Protein AF-A0A2R6S5D5-F1 (afdb_monomer)

Sequence (118 aa):
MDPDEEYMTIASAEEQMSITETARKKDVDGARMKLKALAKVLEAARVSSTRPSSVPSAEAHSNTLNKQDGNRISLAKAINEAESSLASKEAELARLRDELHALEESDPAAEHELDASA

InterPro domains:
  IPR013252 Kinetochore-Ndc80 subunit Spc24 [PF08286] (68-113)

Solvent-accessible surface area (backbone atoms only — not comparable to full-atom values): 6652 Å² total; per-residue (Å²): 135,59,69,67,60,51,49,54,51,49,53,53,48,52,51,52,49,52,54,51,49,53,51,51,50,51,50,53,52,51,50,52,52,51,52,55,52,51,52,53,52,51,50,54,47,48,62,70,71,43,81,58,90,89,56,70,52,74,64,57,46,51,54,50,50,55,51,50,52,52,49,52,53,52,49,53,50,52,49,53,52,50,52,53,52,48,53,52,51,54,52,50,51,52,53,53,50,54,52,49,52,55,54,72,70,53,55,71,68,65,58,49,56,58,66,76,71,112

Organism: NCBI:txid98765

pLDDT: mean 88.89, std 11.94, range [48.03, 98.25]

Mean predicted aligned error: 13.89 Å

Foldseek 3Di:
DDVVVVVVVVVVVVVVVVVVVVVVVVVVVVVVVVVVVVVVVVVVVVCVVDDPPVDDDPVRVVVVVVVVVVVVVVVVVVVVVVVVVVVVVVVVVVVVVVVVVVVVPDDPVVVVVVVVVD

Secondary structure (DSSP, 8-state):
--HHHHHHHHHHHHHHHHHHHHHHHHHHHHHHHHHHHHHHHHHHHHHHHSPPTTSPPHHHHHHHHHHHHHHHHHHHHHHHHHHHHHHHHHHHHHHHHHHHHHHHH--HHHHHHHHS--

Radius of gyration: 50.59 Å; Cα contacts (8 Å, |Δi|>4): 3; chains: 1; bounding box: 90×21×149 Å

Structure (mmCIF, N/CA/C/O backbone):
data_AF-A0A2R6S5D5-F1
#
_entry.id   AF-A0A2R6S5D5-F1
#
loop_
_atom_site.group_PDB
_atom_site.id
_atom_site.type_symbol
_atom_site.label_atom_id
_atom_site.label_alt_id
_atom_site.label_comp_id
_atom_site.label_asym_id
_atom_site.label_entity_id
_atom_site.label_seq_id
_atom_site.pdbx_PDB_ins_code
_atom_site.Cartn_x
_atom_site.Cartn_y
_atom_site.Cartn_z
_atom_site.occupancy
_atom_site.B_iso_or_equiv
_atom_site.auth_seq_id
_atom_site.auth_comp_id
_atom_site.auth_asym_id
_atom_site.auth_atom_id
_atom_site.pdbx_PDB_model_num
ATOM 1 N N . MET A 1 1 ? 45.806 11.918 -75.855 1.00 59.03 1 MET A N 1
ATOM 2 C CA . MET A 1 1 ? 44.664 12.028 -74.937 1.00 59.03 1 MET A CA 1
ATOM 3 C C . MET A 1 1 ? 43.464 12.310 -75.801 1.00 59.03 1 MET A C 1
ATOM 5 O O . MET A 1 1 ? 43.518 13.270 -76.564 1.00 59.03 1 MET A O 1
ATOM 9 N N . ASP A 1 2 ? 42.521 11.373 -75.807 1.00 82.69 2 ASP A N 1
ATOM 10 C CA . ASP A 1 2 ? 41.303 11.426 -76.609 1.00 82.69 2 ASP A CA 1
ATOM 11 C C . ASP A 1 2 ? 40.195 12.077 -75.758 1.00 82.69 2 ASP A C 1
ATOM 13 O O . ASP A 1 2 ? 39.807 11.503 -74.737 1.00 82.69 2 ASP A O 1
ATOM 17 N N . PRO A 1 3 ? 39.725 13.285 -76.114 1.00 82.94 3 PRO A N 1
ATOM 18 C CA . PRO A 1 3 ? 38.716 14.008 -75.341 1.00 82.94 3 PRO A CA 1
ATOM 19 C C . PRO A 1 3 ? 37.405 13.233 -75.158 1.00 82.94 3 PRO A C 1
ATOM 21 O O . PRO A 1 3 ? 36.733 13.406 -74.140 1.00 82.94 3 PRO A O 1
ATOM 24 N N . ASP A 1 4 ? 37.054 12.369 -76.114 1.00 84.00 4 ASP A N 1
ATOM 25 C CA . ASP A 1 4 ? 35.815 11.593 -76.060 1.00 84.00 4 ASP A CA 1
ATOM 26 C C . ASP A 1 4 ? 35.916 10.465 -75.017 1.00 84.00 4 ASP A C 1
ATOM 28 O O . ASP A 1 4 ? 34.966 10.199 -74.277 1.00 84.00 4 ASP A O 1
ATOM 32 N N . GLU A 1 5 ? 37.092 9.848 -74.878 1.00 84.44 5 GLU A N 1
ATOM 33 C CA . GLU A 1 5 ? 37.370 8.819 -73.866 1.00 84.44 5 GLU A CA 1
ATOM 34 C C . GLU A 1 5 ? 37.389 9.411 -72.443 1.00 84.44 5 GLU A C 1
ATOM 36 O O . GLU A 1 5 ? 36.851 8.825 -71.495 1.00 84.44 5 GL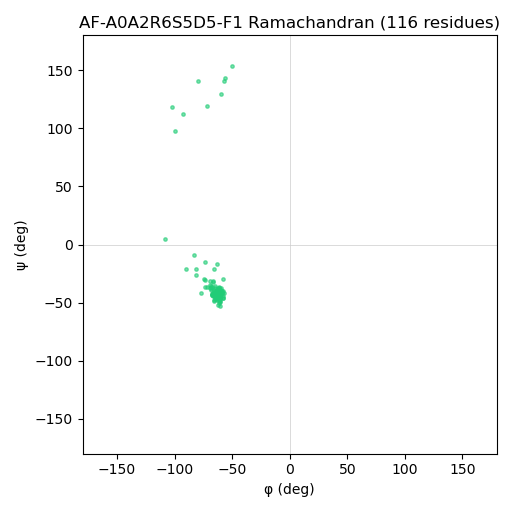U A O 1
ATOM 41 N N . GLU A 1 6 ? 37.946 10.615 -72.293 1.00 83.56 6 GLU A N 1
ATOM 42 C CA . GLU A 1 6 ? 37.950 11.353 -71.026 1.00 83.56 6 GLU A CA 1
ATOM 43 C C . GLU A 1 6 ? 36.535 11.777 -70.610 1.00 83.56 6 GLU A C 1
ATOM 45 O O . GLU A 1 6 ? 36.156 11.597 -69.449 1.00 83.56 6 GLU A O 1
ATOM 50 N N . TYR A 1 7 ? 35.716 12.256 -71.552 1.00 88.25 7 TYR A N 1
ATOM 51 C CA . TYR A 1 7 ? 34.316 12.602 -71.297 1.00 88.25 7 TYR A CA 1
ATOM 52 C C . TYR A 1 7 ? 33.499 11.394 -70.817 1.00 88.25 7 TYR A C 1
ATOM 54 O O . TYR A 1 7 ? 32.790 11.484 -69.812 1.00 88.25 7 TYR A O 1
ATOM 62 N N . MET A 1 8 ? 33.640 10.242 -71.480 1.00 89.69 8 MET A N 1
ATOM 63 C CA . MET A 1 8 ? 32.933 9.014 -71.096 1.00 89.69 8 MET A CA 1
ATOM 64 C C . MET A 1 8 ? 33.363 8.504 -69.716 1.00 89.69 8 MET A C 1
ATOM 66 O O . MET A 1 8 ? 32.534 8.017 -68.944 1.00 89.69 8 MET A O 1
ATOM 70 N N . THR A 1 9 ? 34.642 8.664 -69.373 1.00 90.38 9 THR A N 1
ATOM 71 C CA . THR A 1 9 ? 35.169 8.304 -68.050 1.00 90.38 9 THR A CA 1
ATOM 72 C C . THR A 1 9 ? 34.581 9.191 -66.952 1.00 90.38 9 THR A C 1
ATOM 74 O O . THR A 1 9 ? 34.157 8.684 -65.912 1.00 90.38 9 THR A O 1
ATOM 77 N N . ILE A 1 10 ? 34.503 10.505 -67.185 1.00 90.44 10 ILE A N 1
ATOM 78 C CA . ILE A 1 10 ? 33.914 11.458 -66.234 1.00 90.44 10 ILE A CA 1
ATOM 79 C C . ILE A 1 10 ? 32.417 11.185 -66.060 1.00 90.44 10 ILE A C 1
ATOM 81 O O . ILE A 1 10 ? 31.956 11.062 -64.927 1.00 90.44 10 ILE A O 1
ATOM 85 N N . ALA A 1 11 ? 31.674 11.002 -67.154 1.00 91.88 11 ALA A N 1
ATOM 86 C CA . ALA A 1 11 ? 30.242 10.708 -67.102 1.00 91.88 11 ALA A CA 1
ATOM 87 C C . ALA A 1 11 ? 29.949 9.405 -66.334 1.00 91.88 11 ALA A C 1
ATOM 89 O O . ALA A 1 11 ? 29.054 9.362 -65.487 1.00 91.88 11 ALA A O 1
ATOM 90 N N . SER A 1 12 ? 30.748 8.355 -66.560 1.00 91.69 12 SER A N 1
ATOM 91 C CA . SER A 1 12 ? 30.623 7.099 -65.815 1.00 91.69 12 SER A CA 1
ATOM 92 C C . SER A 1 12 ? 30.952 7.265 -64.329 1.00 91.69 12 SER A C 1
ATOM 94 O O . SER A 1 12 ? 30.312 6.625 -63.490 1.00 91.69 12 SER A O 1
ATOM 96 N N . ALA A 1 13 ? 31.940 8.094 -63.985 1.00 93.12 13 ALA A N 1
ATOM 97 C CA . ALA A 1 13 ? 32.286 8.374 -62.597 1.00 93.12 13 ALA A CA 1
ATOM 98 C C . ALA A 1 13 ? 31.172 9.161 -61.889 1.00 93.12 13 ALA A C 1
ATOM 100 O O . ALA A 1 13 ? 30.804 8.814 -60.767 1.00 93.12 13 ALA A O 1
ATOM 101 N N . GLU A 1 14 ? 30.584 10.163 -62.545 1.00 93.00 14 GLU A N 1
ATOM 102 C CA . GLU A 1 14 ? 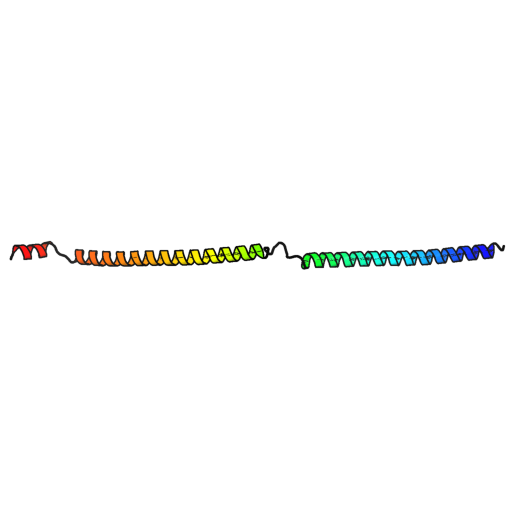29.455 10.938 -62.015 1.00 93.00 14 GLU A CA 1
ATOM 103 C C . GLU A 1 14 ? 28.218 10.063 -61.774 1.00 93.00 14 GLU A C 1
ATOM 105 O O . GLU A 1 14 ? 27.580 10.166 -60.721 1.00 93.00 14 GLU A O 1
ATOM 110 N N . GLU A 1 15 ? 27.909 9.146 -62.694 1.00 93.69 15 GLU A N 1
ATOM 111 C CA . GLU A 1 15 ? 26.810 8.193 -62.525 1.00 93.69 15 GLU A CA 1
ATOM 112 C C . GLU A 1 15 ? 27.052 7.267 -61.322 1.00 93.69 15 GLU A C 1
ATOM 114 O O . GLU A 1 15 ? 26.180 7.112 -60.462 1.00 93.69 15 GLU A O 1
ATOM 119 N N . GLN A 1 16 ? 28.263 6.714 -61.188 1.00 94.12 16 GLN A N 1
ATOM 120 C CA . GLN A 1 16 ? 28.623 5.894 -60.027 1.00 94.12 16 GLN A CA 1
ATOM 121 C C . GLN A 1 16 ? 28.580 6.687 -58.713 1.00 94.12 16 GLN A C 1
ATOM 123 O O . GLN A 1 16 ? 28.113 6.177 -57.688 1.00 94.12 16 GLN A O 1
ATOM 128 N N . MET A 1 17 ? 29.017 7.946 -58.722 1.00 93.56 17 MET A N 1
ATOM 129 C CA . MET A 1 17 ? 28.929 8.833 -57.561 1.00 93.56 17 MET A CA 1
ATOM 130 C C . MET A 1 17 ? 27.472 9.107 -57.171 1.00 93.56 17 MET A C 1
ATOM 132 O O . MET A 1 17 ? 27.130 9.031 -55.991 1.00 93.56 17 MET A O 1
ATOM 136 N N . SER A 1 18 ? 26.586 9.326 -58.143 1.00 95.62 18 SER A N 1
ATOM 137 C CA . SER A 1 18 ? 25.152 9.513 -57.891 1.00 95.62 18 SER A CA 1
ATOM 138 C C . SER A 1 18 ? 24.499 8.255 -57.298 1.00 95.62 18 SER A C 1
ATOM 140 O O . SER A 1 18 ? 23.765 8.315 -56.303 1.00 95.62 18 SER A O 1
ATOM 142 N N . ILE A 1 19 ? 24.817 7.078 -57.845 1.00 95.62 19 ILE A N 1
ATOM 143 C CA . ILE A 1 19 ? 24.314 5.790 -57.343 1.00 95.62 19 ILE A CA 1
ATOM 144 C C . ILE A 1 19 ? 24.794 5.539 -55.906 1.00 95.62 19 ILE A C 1
ATOM 146 O O . ILE A 1 19 ? 24.011 5.156 -55.034 1.00 95.62 19 ILE A O 1
ATOM 150 N N . THR A 1 20 ? 26.073 5.782 -55.624 1.00 94.75 20 THR A N 1
ATOM 151 C CA . THR A 1 20 ? 26.623 5.586 -54.274 1.00 94.75 20 THR A CA 1
ATOM 152 C C . THR A 1 20 ? 26.065 6.594 -53.271 1.00 94.75 20 THR A C 1
ATOM 154 O O . THR A 1 20 ? 25.756 6.223 -52.136 1.00 94.75 20 THR A O 1
ATOM 157 N N . GLU A 1 21 ? 25.855 7.849 -53.673 1.00 95.50 21 GLU A N 1
ATOM 158 C CA . GLU A 1 21 ? 25.240 8.864 -52.821 1.00 95.50 21 GLU A CA 1
ATOM 159 C C . GLU A 1 21 ? 23.794 8.507 -52.459 1.00 95.50 21 GLU A C 1
ATOM 161 O O . GLU A 1 21 ? 23.412 8.579 -51.285 1.00 95.50 21 GLU A O 1
ATOM 166 N N . THR A 1 22 ? 22.994 8.080 -53.439 1.00 95.31 22 THR A N 1
ATOM 167 C CA . THR A 1 22 ? 21.597 7.683 -53.210 1.00 95.31 22 THR A CA 1
ATOM 168 C C . THR A 1 22 ? 21.493 6.452 -52.309 1.00 95.31 22 THR A C 1
ATOM 170 O O . THR A 1 22 ? 20.677 6.448 -51.380 1.00 95.31 22 THR A O 1
ATOM 173 N N . ALA A 1 23 ? 22.357 5.450 -52.502 1.00 95.44 23 ALA A N 1
ATOM 174 C CA . ALA A 1 23 ? 22.451 4.286 -51.622 1.00 95.44 23 ALA A CA 1
ATOM 175 C C . ALA A 1 23 ? 22.824 4.692 -50.187 1.00 95.44 23 ALA A C 1
ATOM 177 O O . ALA A 1 23 ? 22.112 4.357 -49.238 1.00 95.44 23 ALA A O 1
ATOM 178 N N . ARG A 1 24 ? 23.868 5.515 -50.027 1.00 95.69 24 ARG A N 1
ATOM 179 C CA . ARG A 1 24 ? 24.301 6.016 -48.716 1.00 95.69 24 ARG A CA 1
ATOM 180 C C . ARG A 1 24 ? 23.194 6.796 -48.013 1.00 95.69 24 ARG A C 1
ATOM 182 O O . ARG A 1 24 ? 22.994 6.637 -46.811 1.00 95.69 24 ARG A O 1
ATOM 189 N N . LYS A 1 25 ? 22.461 7.640 -48.743 1.00 96.50 25 LYS A N 1
ATOM 190 C CA . LYS A 1 25 ? 21.344 8.413 -48.188 1.00 96.50 25 LYS A CA 1
ATOM 191 C C . LYS A 1 25 ? 20.232 7.494 -47.685 1.00 96.50 25 LYS A C 1
ATOM 193 O O . LYS A 1 25 ? 19.771 7.667 -46.559 1.00 96.50 25 LYS A O 1
ATOM 198 N N . LYS A 1 26 ? 19.862 6.480 -48.473 1.00 96.56 26 LYS A N 1
ATOM 199 C CA . LYS A 1 26 ? 18.870 5.470 -48.083 1.00 96.56 26 LYS A CA 1
ATOM 200 C C . LYS A 1 26 ? 19.287 4.720 -46.817 1.00 96.56 26 LYS A C 1
ATOM 202 O O . LYS A 1 26 ? 18.455 4.519 -45.932 1.00 96.56 26 LYS A O 1
ATOM 207 N N . ASP A 1 27 ? 20.560 4.355 -46.703 1.00 96.38 27 ASP A N 1
ATOM 208 C CA . ASP A 1 27 ? 21.082 3.656 -45.528 1.00 96.38 27 ASP A CA 1
ATOM 209 C C . ASP A 1 27 ? 21.066 4.541 -44.278 1.00 96.38 27 ASP A C 1
ATOM 211 O O . ASP A 1 27 ? 20.632 4.100 -43.211 1.00 96.38 27 ASP A O 1
ATOM 215 N N . VAL A 1 28 ? 21.468 5.809 -44.408 1.00 97.00 28 VAL A N 1
ATOM 216 C CA . VAL A 1 28 ? 21.424 6.788 -43.311 1.00 97.00 28 VAL A CA 1
ATOM 217 C C . VAL A 1 28 ? 19.989 7.031 -42.849 1.00 97.00 28 VAL A C 1
ATOM 219 O O . VAL A 1 28 ? 19.719 7.020 -41.645 1.00 97.00 28 VAL A O 1
ATOM 222 N N . ASP A 1 29 ? 19.055 7.215 -43.779 1.00 96.7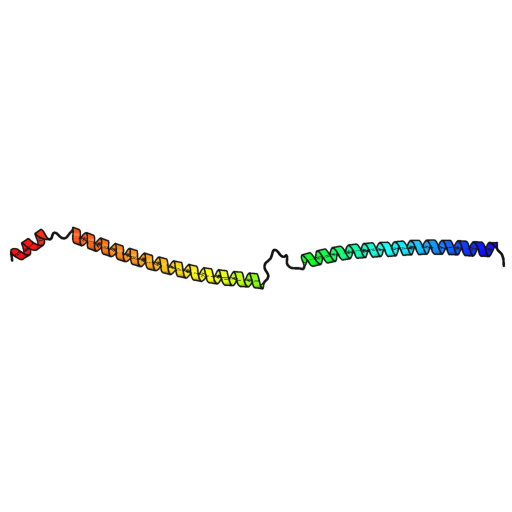5 29 ASP A N 1
ATOM 223 C CA . ASP A 1 29 ? 17.647 7.432 -43.449 1.00 96.75 29 ASP A CA 1
ATOM 224 C C . ASP A 1 29 ? 17.031 6.178 -42.810 1.00 96.75 29 ASP A C 1
ATOM 226 O O . ASP A 1 29 ? 16.354 6.271 -41.780 1.00 96.75 29 ASP A O 1
ATOM 230 N N . GLY A 1 30 ? 17.358 4.990 -43.325 1.00 97.19 30 GLY A N 1
ATOM 231 C CA . GLY A 1 30 ? 16.968 3.713 -42.732 1.00 97.19 30 GLY A CA 1
ATOM 232 C C . GLY A 1 30 ? 17.510 3.530 -41.310 1.00 97.19 30 GLY A C 1
ATOM 233 O O . GLY A 1 30 ? 16.769 3.131 -40.406 1.00 97.19 30 GLY A O 1
ATOM 234 N N . ALA A 1 31 ? 18.778 3.869 -41.074 1.00 96.38 31 ALA A N 1
ATOM 235 C CA . ALA A 1 31 ? 19.391 3.825 -39.748 1.00 96.38 31 ALA A CA 1
ATOM 236 C C . ALA A 1 31 ? 18.727 4.817 -38.779 1.00 96.38 31 ALA A C 1
ATOM 238 O O . ALA A 1 31 ? 18.414 4.452 -37.644 1.00 96.38 31 ALA A O 1
ATOM 239 N N . ARG A 1 32 ? 18.428 6.043 -39.228 1.00 97.19 32 ARG A N 1
ATOM 240 C CA . ARG A 1 32 ? 17.708 7.053 -38.431 1.00 97.19 32 ARG A CA 1
ATOM 241 C C . ARG A 1 32 ? 16.307 6.591 -38.045 1.00 97.19 32 ARG A C 1
ATOM 243 O O . ARG A 1 32 ? 15.906 6.758 -36.892 1.00 97.19 32 ARG A O 1
ATOM 250 N N . MET A 1 33 ? 15.568 5.985 -38.975 1.00 97.12 33 MET A N 1
ATOM 251 C CA . MET A 1 33 ? 14.241 5.431 -38.693 1.00 97.12 33 MET A CA 1
ATOM 252 C C . MET A 1 33 ? 14.308 4.306 -37.657 1.00 97.12 33 MET A C 1
ATOM 254 O O . MET A 1 33 ? 13.527 4.313 -36.702 1.00 97.12 33 MET A O 1
ATOM 258 N N . LYS A 1 34 ? 15.267 3.381 -37.798 1.00 96.75 34 LYS A N 1
ATOM 259 C CA . LYS A 1 34 ? 15.497 2.300 -36.827 1.00 96.75 34 LYS A CA 1
ATOM 260 C C . LYS A 1 34 ? 15.849 2.847 -35.446 1.00 96.75 34 LYS A C 1
ATOM 262 O O . LYS A 1 34 ? 15.257 2.419 -34.460 1.00 96.75 34 LYS A O 1
ATOM 267 N N . LEU A 1 35 ? 16.744 3.831 -35.371 1.00 97.06 35 LEU A N 1
ATOM 268 C CA . LEU A 1 35 ? 17.121 4.470 -34.109 1.00 97.06 35 LEU A CA 1
ATOM 269 C C . LEU A 1 35 ? 15.910 5.126 -33.437 1.00 97.06 35 LEU A C 1
ATOM 271 O O . LEU A 1 35 ? 15.687 4.926 -32.246 1.00 97.06 35 LEU A O 1
ATOM 275 N N . LYS A 1 36 ? 15.077 5.845 -34.198 1.00 97.31 36 LYS A N 1
ATOM 276 C CA . LYS A 1 36 ? 13.848 6.459 -33.675 1.00 97.31 36 LYS A CA 1
ATOM 277 C C . LYS A 1 36 ? 12.847 5.415 -33.171 1.00 97.31 36 LYS A C 1
ATOM 279 O O . LYS A 1 36 ? 12.198 5.644 -32.153 1.00 97.31 36 LYS A O 1
ATOM 284 N N . ALA A 1 37 ? 12.712 4.286 -33.864 1.00 96.56 37 ALA A N 1
ATOM 285 C CA . ALA A 1 37 ? 11.852 3.187 -33.430 1.00 96.56 37 ALA A CA 1
ATOM 286 C C . ALA A 1 37 ? 12.363 2.556 -32.125 1.00 96.56 37 ALA A C 1
ATOM 288 O O . ALA A 1 37 ? 11.599 2.434 -31.169 1.00 96.56 37 ALA A O 1
ATOM 289 N N . LEU A 1 38 ? 13.659 2.242 -32.050 1.00 96.31 38 LEU A N 1
ATOM 290 C CA . LEU A 1 38 ? 14.288 1.684 -30.850 1.00 96.31 38 LEU A CA 1
ATOM 291 C C . LEU A 1 38 ? 14.201 2.639 -29.655 1.00 96.31 38 LEU A C 1
ATOM 293 O O . LEU A 1 38 ? 13.886 2.200 -28.554 1.00 96.31 38 LEU A O 1
ATOM 297 N N . ALA A 1 39 ? 14.399 3.942 -29.866 1.00 96.06 39 ALA A N 1
ATOM 298 C CA . ALA A 1 39 ? 14.268 4.946 -28.812 1.00 96.06 39 ALA A CA 1
ATOM 299 C C . ALA A 1 39 ? 12.849 4.986 -28.218 1.00 96.06 39 ALA A C 1
ATOM 301 O O . ALA A 1 39 ? 12.696 5.054 -27.002 1.00 96.06 39 ALA A O 1
ATOM 302 N N . LYS A 1 40 ? 11.807 4.880 -29.056 1.00 95.50 40 LYS A N 1
ATOM 303 C CA . LYS A 1 40 ? 10.414 4.801 -28.582 1.00 95.50 40 LYS A CA 1
ATOM 304 C C . LYS A 1 40 ? 10.148 3.536 -27.767 1.00 95.50 40 LYS A C 1
ATOM 306 O O . LYS A 1 40 ? 9.489 3.612 -26.736 1.00 95.50 40 LYS A O 1
ATOM 311 N N . VAL A 1 41 ? 10.654 2.388 -28.223 1.00 94.75 41 VAL A N 1
ATOM 312 C CA . VAL A 1 41 ? 10.516 1.113 -27.499 1.00 94.75 41 VAL A CA 1
ATOM 313 C C . VAL A 1 41 ? 11.231 1.181 -26.153 1.00 94.75 41 VAL A C 1
ATOM 315 O O . VAL A 1 41 ? 10.676 0.756 -25.146 1.00 94.75 41 VAL A O 1
ATOM 318 N N . LEU A 1 42 ? 12.430 1.758 -26.117 1.00 92.56 42 LEU A N 1
ATOM 319 C CA . LEU A 1 42 ? 13.202 1.932 -24.893 1.00 92.56 42 LEU A CA 1
ATOM 320 C C . LEU A 1 42 ? 12.498 2.860 -23.899 1.00 92.56 42 LEU A C 1
ATOM 322 O O . LEU A 1 42 ? 12.486 2.565 -22.708 1.00 92.56 42 LEU A O 1
ATOM 326 N N . GLU A 1 43 ? 11.872 3.937 -24.369 1.00 90.31 43 GLU A N 1
ATOM 327 C CA . GLU A 1 43 ? 11.103 4.823 -23.496 1.00 90.31 43 GLU A CA 1
ATOM 328 C C . GLU A 1 43 ? 9.853 4.132 -22.939 1.00 90.31 43 GLU A C 1
ATOM 330 O O . GLU A 1 43 ? 9.607 4.172 -21.736 1.00 90.31 43 GLU A O 1
ATOM 335 N N . ALA A 1 44 ? 9.115 3.400 -23.778 1.00 87.50 44 ALA A N 1
ATOM 336 C CA . ALA A 1 44 ? 7.988 2.590 -23.320 1.00 87.50 44 ALA A CA 1
ATOM 337 C C . ALA A 1 44 ? 8.424 1.524 -22.297 1.00 87.50 44 ALA A C 1
ATOM 339 O O . ALA A 1 44 ? 7.769 1.332 -21.273 1.00 87.50 44 ALA A O 1
ATOM 340 N N . ALA A 1 45 ? 9.563 0.868 -22.537 1.00 87.00 45 ALA A N 1
ATOM 341 C CA . ALA A 1 45 ? 10.134 -0.113 -21.623 1.00 87.00 45 ALA A CA 1
ATOM 342 C C . ALA A 1 45 ? 10.580 0.525 -20.303 1.00 87.00 45 ALA A C 1
ATOM 344 O O . ALA A 1 45 ? 10.352 -0.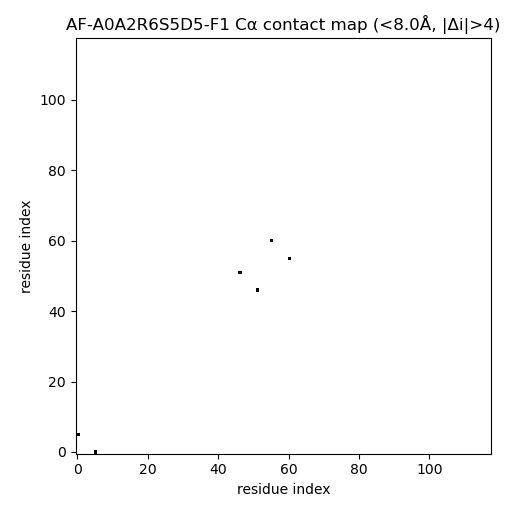067 -19.253 1.00 87.00 45 ALA A O 1
ATOM 345 N N . ARG A 1 46 ? 11.164 1.731 -20.323 1.00 86.56 46 ARG A N 1
ATOM 346 C CA . ARG A 1 46 ? 11.512 2.488 -19.111 1.00 86.56 46 ARG A CA 1
ATOM 347 C C . ARG A 1 46 ? 10.276 2.798 -18.288 1.00 86.56 46 ARG A C 1
ATOM 349 O O . ARG A 1 46 ? 10.245 2.420 -17.124 1.00 86.56 46 ARG A O 1
ATOM 356 N N . VAL A 1 47 ? 9.253 3.389 -18.904 1.00 82.44 47 VAL A N 1
ATOM 357 C CA . VAL A 1 47 ? 7.984 3.705 -18.232 1.00 82.44 47 VAL A CA 1
ATOM 358 C C . VAL A 1 47 ? 7.352 2.448 -17.629 1.00 82.44 47 VAL A C 1
ATOM 360 O O . VAL A 1 47 ? 6.892 2.486 -16.492 1.00 82.44 47 VAL A O 1
ATOM 363 N N . SER A 1 48 ? 7.379 1.322 -18.349 1.00 76.50 48 SER A N 1
ATOM 364 C CA . SER A 1 48 ? 6.824 0.051 -17.867 1.00 76.50 48 SER A CA 1
ATOM 365 C C . SER A 1 48 ? 7.677 -0.640 -16.797 1.00 76.50 48 SER A C 1
ATOM 367 O O . SER A 1 48 ? 7.135 -1.404 -16.002 1.00 76.50 48 SER A O 1
ATOM 369 N N . SER A 1 49 ? 8.996 -0.444 -16.809 1.00 77.88 49 SER A N 1
ATOM 370 C CA . SER A 1 49 ? 9.938 -1.105 -15.891 1.00 77.88 49 SER A CA 1
ATOM 371 C C . SER A 1 49 ? 10.154 -0.300 -14.611 1.00 77.88 49 SER A C 1
ATOM 373 O O . SER A 1 49 ? 10.569 -0.846 -13.591 1.00 77.88 49 SER A O 1
ATOM 375 N N . THR A 1 50 ? 9.874 1.002 -14.643 1.00 78.81 50 THR A N 1
ATOM 3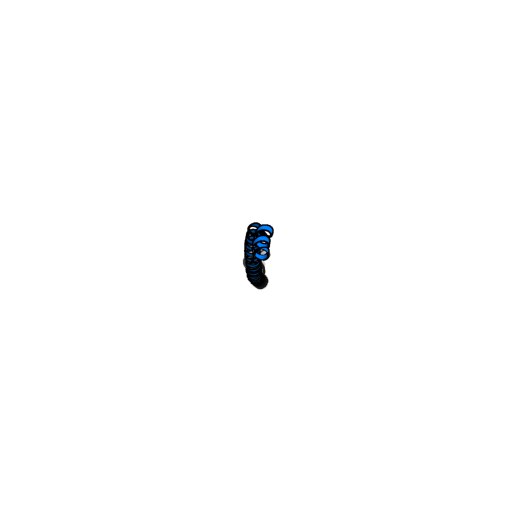76 C CA . THR A 1 50 ? 9.797 1.825 -13.441 1.00 78.81 50 THR A CA 1
ATOM 377 C C . THR A 1 50 ? 8.455 1.632 -12.764 1.00 78.81 50 THR A C 1
ATOM 379 O O . THR A 1 50 ? 7.412 1.554 -13.410 1.00 78.81 50 THR A O 1
ATOM 382 N N . ARG A 1 51 ? 8.474 1.591 -11.434 1.00 67.44 51 ARG A N 1
ATOM 383 C CA . ARG A 1 51 ? 7.248 1.509 -10.654 1.00 67.44 51 ARG A CA 1
ATOM 384 C C . ARG A 1 51 ? 6.358 2.729 -10.951 1.00 67.44 51 ARG A C 1
ATOM 386 O O . ARG A 1 51 ? 6.859 3.850 -10.846 1.00 67.44 51 ARG A O 1
ATOM 393 N N . PRO A 1 52 ? 5.066 2.546 -11.278 1.00 78.50 52 PRO A N 1
ATOM 394 C CA . PRO A 1 52 ? 4.155 3.665 -11.481 1.00 78.50 52 PRO A CA 1
ATOM 395 C C . PRO A 1 52 ? 4.105 4.553 -10.236 1.00 78.50 52 PRO A C 1
ATOM 397 O O . PRO A 1 52 ? 4.072 4.046 -9.114 1.00 78.50 52 PRO A O 1
ATOM 400 N N . SER A 1 53 ? 4.042 5.871 -10.425 1.00 72.56 53 SER A N 1
ATOM 401 C CA . SER A 1 53 ? 3.956 6.849 -9.329 1.00 72.56 53 SER A CA 1
ATOM 402 C C . SER A 1 53 ? 2.683 6.715 -8.484 1.00 72.56 53 SER A C 1
ATOM 404 O O . SER A 1 53 ? 2.630 7.222 -7.368 1.00 72.56 53 SER A O 1
ATOM 406 N N . SER A 1 54 ? 1.670 6.010 -8.996 1.00 76.69 54 SER A N 1
ATOM 407 C CA . SER A 1 54 ? 0.443 5.664 -8.276 1.00 76.69 54 SER A CA 1
ATOM 408 C C . SER A 1 54 ? 0.631 4.566 -7.226 1.00 76.69 54 SER A C 1
ATOM 410 O O . SER A 1 54 ? -0.244 4.391 -6.380 1.00 76.69 54 SER A O 1
ATOM 412 N N . VAL A 1 55 ? 1.741 3.818 -7.257 1.00 76.38 55 VAL A N 1
ATOM 413 C CA . VAL A 1 55 ? 1.991 2.726 -6.312 1.00 76.38 55 VAL A CA 1
ATOM 414 C C . VAL A 1 55 ? 2.992 3.196 -5.242 1.00 76.38 55 VAL A C 1
ATOM 416 O O . VAL A 1 55 ? 4.137 3.498 -5.586 1.00 76.38 55 VAL A O 1
ATOM 419 N N . PRO A 1 56 ? 2.611 3.230 -3.945 1.00 78.56 56 PRO A N 1
ATOM 420 C CA . PRO A 1 56 ? 3.479 3.699 -2.857 1.00 78.56 56 PRO A CA 1
ATOM 421 C C . PRO A 1 56 ? 4.792 2.930 -2.821 1.00 78.56 56 PRO A C 1
ATOM 423 O O . PRO A 1 56 ? 4.749 1.722 -3.023 1.00 78.56 56 PRO A O 1
ATOM 426 N N . SER A 1 57 ? 5.929 3.567 -2.499 1.00 83.25 57 SER A N 1
ATOM 427 C CA . SER A 1 57 ? 7.226 2.878 -2.345 1.00 83.25 57 SER A CA 1
ATOM 428 C C . SER A 1 57 ? 7.115 1.643 -1.425 1.00 83.25 57 SER A C 1
ATOM 430 O O . SER A 1 57 ? 6.197 1.542 -0.617 1.00 83.25 57 SER A O 1
ATOM 432 N N . ALA A 1 58 ? 7.989 0.640 -1.588 1.00 83.06 58 ALA A N 1
ATOM 433 C CA . ALA A 1 58 ? 7.880 -0.603 -0.807 1.00 83.06 58 ALA A CA 1
ATOM 434 C C . ALA A 1 58 ? 7.976 -0.302 0.699 1.00 83.06 58 ALA A C 1
ATOM 436 O O . ALA A 1 58 ? 7.217 -0.835 1.503 1.00 83.06 58 ALA A O 1
ATOM 437 N N . GLU A 1 59 ? 8.835 0.656 1.039 1.00 88.06 59 GLU A N 1
ATOM 438 C CA . GLU A 1 59 ? 8.959 1.236 2.370 1.00 88.06 59 GLU A CA 1
ATOM 439 C C . GLU A 1 59 ? 7.681 1.963 2.818 1.00 88.06 59 GLU A C 1
ATOM 441 O O . GLU A 1 59 ? 7.175 1.691 3.902 1.00 88.06 59 GLU A O 1
ATOM 446 N N . ALA A 1 60 ? 7.093 2.825 1.978 1.00 86.75 60 ALA A N 1
ATOM 447 C CA . ALA A 1 60 ? 5.845 3.517 2.308 1.00 86.75 60 ALA A CA 1
ATOM 448 C C . ALA A 1 60 ? 4.677 2.541 2.528 1.00 86.75 60 ALA A C 1
ATOM 450 O O . ALA A 1 60 ? 3.853 2.742 3.422 1.00 86.75 60 ALA A O 1
ATOM 451 N N . HIS A 1 61 ? 4.617 1.463 1.745 1.00 88.19 61 HIS A N 1
ATOM 452 C CA . HIS A 1 61 ? 3.632 0.403 1.923 1.00 88.19 61 HIS A CA 1
ATOM 453 C C . HIS A 1 61 ? 3.841 -0.345 3.246 1.00 88.19 61 HIS A C 1
ATOM 455 O O . HIS A 1 61 ? 2.893 -0.480 4.014 1.00 88.19 61 HIS A O 1
ATOM 461 N N . SER A 1 62 ? 5.079 -0.742 3.554 1.00 91.31 62 SER A N 1
ATOM 462 C CA . SER A 1 62 ? 5.435 -1.389 4.824 1.00 91.31 62 SER A CA 1
ATOM 463 C C . SER A 1 62 ? 5.087 -0.512 6.034 1.00 91.31 62 SER A C 1
ATOM 465 O O . SER A 1 62 ? 4.421 -0.958 6.966 1.00 91.31 62 SER A O 1
ATOM 467 N N . ASN A 1 63 ? 5.424 0.780 5.980 1.00 93.62 63 ASN A N 1
ATOM 468 C CA . ASN A 1 63 ? 5.078 1.743 7.028 1.00 93.62 63 ASN A CA 1
ATOM 469 C C . ASN A 1 63 ? 3.560 1.881 7.207 1.00 93.62 63 ASN A C 1
ATOM 471 O O . ASN A 1 63 ? 3.073 2.002 8.332 1.00 93.62 63 ASN A O 1
ATOM 475 N N . THR A 1 64 ? 2.803 1.836 6.107 1.00 93.31 64 THR A N 1
ATOM 476 C CA . THR A 1 64 ? 1.336 1.874 6.151 1.00 93.31 64 THR A CA 1
ATOM 477 C C . THR A 1 64 ? 0.768 0.620 6.812 1.00 93.31 64 THR A C 1
ATOM 479 O O . THR A 1 64 ? -0.102 0.749 7.671 1.00 93.31 64 THR A O 1
ATOM 482 N N . LEU A 1 65 ? 1.285 -0.566 6.473 1.00 95.12 65 LEU A N 1
ATOM 483 C CA . LEU A 1 65 ? 0.873 -1.830 7.093 1.00 95.12 65 LEU A CA 1
ATOM 484 C C . LEU A 1 65 ? 1.160 -1.836 8.597 1.00 95.12 65 LEU A C 1
ATOM 486 O O . LEU A 1 65 ? 0.251 -2.062 9.389 1.00 95.12 65 LEU A O 1
ATOM 490 N N . ASN A 1 66 ? 2.374 -1.460 9.002 1.00 96.12 66 ASN A N 1
ATOM 491 C CA . ASN A 1 66 ? 2.747 -1.389 10.418 1.00 96.12 66 ASN A CA 1
ATOM 492 C C . ASN A 1 66 ? 1.849 -0.420 11.203 1.00 96.12 66 ASN A C 1
ATOM 494 O O . ASN A 1 66 ? 1.435 -0.707 12.328 1.00 96.12 66 ASN A O 1
ATOM 498 N N . LYS A 1 67 ? 1.504 0.728 10.604 1.00 96.88 67 LYS A N 1
ATOM 499 C CA . LYS A 1 67 ? 0.572 1.689 11.209 1.00 96.88 67 LYS A CA 1
ATOM 500 C C . LYS A 1 67 ? -0.837 1.107 11.340 1.00 96.88 67 LYS A C 1
ATOM 502 O O . LYS A 1 67 ? -1.487 1.310 12.364 1.00 96.88 67 LYS A O 1
ATOM 507 N N . GLN A 1 68 ? -1.318 0.401 10.320 1.00 96.81 68 GLN A N 1
ATOM 508 C CA . GLN A 1 68 ? -2.632 -0.241 10.350 1.00 96.81 68 GLN A CA 1
ATOM 509 C C . GLN A 1 68 ? -2.701 -1.352 11.402 1.00 96.81 68 GLN A C 1
ATOM 511 O O . GLN A 1 68 ? -3.685 -1.413 12.139 1.00 96.81 68 GLN A O 1
ATOM 516 N N . ASP A 1 69 ? -1.651 -2.156 11.545 1.00 97.69 69 ASP A N 1
ATOM 517 C CA . ASP A 1 69 ? -1.572 -3.186 12.583 1.00 97.69 69 ASP A CA 1
ATOM 518 C C . ASP A 1 69 ? -1.551 -2.579 13.990 1.00 97.69 69 ASP A C 1
ATOM 520 O O . ASP A 1 69 ? -2.294 -3.023 14.870 1.00 97.69 69 ASP A O 1
ATOM 524 N N . GLY A 1 70 ? -0.786 -1.501 14.195 1.00 97.12 70 GLY A N 1
ATOM 525 C CA . GLY A 1 70 ? -0.806 -0.747 15.450 1.00 97.12 70 GLY A CA 1
ATOM 526 C C . GLY A 1 70 ? -2.204 -0.217 15.790 1.00 97.12 70 GLY A C 1
ATOM 527 O O . GLY A 1 70 ? -2.690 -0.404 16.909 1.00 97.12 70 GLY A O 1
ATOM 528 N N . ASN A 1 71 ? -2.893 0.370 14.807 1.00 97.25 71 ASN A N 1
ATOM 529 C CA . ASN A 1 71 ? -4.264 0.855 14.974 1.00 97.25 71 ASN A CA 1
ATOM 530 C C . ASN A 1 71 ? -5.240 -0.281 15.300 1.00 97.25 71 ASN A C 1
ATOM 532 O O . ASN A 1 71 ? -6.093 -0.119 16.169 1.00 97.25 71 ASN A O 1
ATOM 536 N N . ARG A 1 72 ? -5.108 -1.437 14.640 1.00 97.75 72 ARG A N 1
ATOM 537 C CA . ARG A 1 72 ? -5.958 -2.609 14.879 1.00 97.75 72 ARG A CA 1
ATOM 538 C C . ARG A 1 72 ? -5.824 -3.112 16.315 1.00 97.75 72 ARG A C 1
ATOM 540 O O . ARG A 1 72 ? -6.835 -3.371 16.964 1.00 97.75 72 ARG A O 1
ATOM 547 N N . ILE A 1 73 ? -4.595 -3.222 16.819 1.00 97.69 73 ILE A N 1
ATOM 548 C CA . ILE A 1 73 ? -4.338 -3.637 18.205 1.00 97.69 73 ILE A CA 1
ATOM 549 C C . ILE A 1 73 ? -4.903 -2.605 19.184 1.00 97.69 73 ILE A C 1
ATOM 551 O O . ILE A 1 73 ? -5.541 -2.978 20.167 1.00 97.69 73 ILE A O 1
ATOM 555 N N . SER A 1 74 ? -4.699 -1.312 18.918 1.00 97.75 74 SER A N 1
ATOM 556 C CA . SER A 1 74 ? -5.235 -0.239 19.761 1.00 97.75 74 SER A CA 1
ATOM 557 C C . SER A 1 74 ? -6.763 -0.259 19.814 1.00 97.75 74 SER A C 1
ATOM 559 O O . SER A 1 74 ? -7.335 -0.104 20.889 1.00 97.75 74 SER A O 1
ATOM 561 N N . LEU A 1 75 ? -7.421 -0.477 18.673 1.00 98.00 75 LEU A N 1
ATOM 562 C CA . LEU A 1 75 ? -8.876 -0.550 18.591 1.00 98.00 75 LEU A CA 1
ATOM 563 C C . LEU A 1 75 ? -9.414 -1.753 19.371 1.00 98.00 75 LEU A C 1
ATOM 565 O O . LEU A 1 75 ? -10.349 -1.602 20.145 1.00 98.00 75 LEU A O 1
ATOM 569 N N . ALA A 1 76 ? -8.793 -2.926 19.219 1.00 98.00 76 ALA A N 1
ATOM 570 C CA . ALA A 1 76 ? -9.190 -4.122 19.959 1.00 98.00 76 ALA A CA 1
ATOM 571 C C . ALA A 1 76 ? -9.078 -3.922 21.480 1.00 98.00 76 ALA A C 1
ATOM 573 O O . ALA A 1 76 ? -9.969 -4.320 22.223 1.00 98.00 76 ALA A O 1
ATOM 574 N N . LYS A 1 77 ? -8.014 -3.253 21.948 1.00 98.25 77 LYS A N 1
ATOM 575 C CA . LYS A 1 77 ? -7.869 -2.898 23.368 1.00 98.25 77 LYS A CA 1
ATOM 576 C C . LYS A 1 77 ? -8.973 -1.954 23.839 1.00 98.25 77 LYS A C 1
ATOM 578 O O . LYS A 1 77 ? -9.573 -2.218 24.873 1.00 98.25 77 LYS A O 1
ATOM 583 N N . ALA A 1 78 ? -9.255 -0.901 23.072 1.00 98.06 78 ALA A N 1
ATOM 584 C CA . ALA A 1 78 ? -10.298 0.064 23.410 1.00 98.06 78 ALA A CA 1
ATOM 585 C C . ALA A 1 78 ? -11.695 -0.578 23.453 1.00 98.06 78 ALA A C 1
ATOM 587 O O . ALA A 1 78 ? -12.487 -0.250 24.330 1.00 98.06 78 ALA A O 1
ATOM 588 N N . ILE A 1 79 ? -11.981 -1.518 22.545 1.00 97.94 79 ILE A N 1
ATOM 589 C CA . ILE A 1 79 ? -13.227 -2.299 22.556 1.00 97.94 79 ILE A CA 1
ATOM 590 C C . ILE A 1 79 ? -13.317 -3.125 23.839 1.00 97.94 79 ILE A C 1
ATOM 592 O O . ILE A 1 79 ? -14.292 -2.988 24.568 1.00 97.94 79 ILE A O 1
ATOM 596 N N . ASN A 1 80 ? -12.280 -3.901 24.165 1.00 98.25 80 ASN A N 1
ATOM 597 C CA . ASN A 1 80 ? -12.280 -4.729 25.373 1.00 98.25 80 ASN A CA 1
ATOM 598 C C . ASN A 1 80 ? -12.446 -3.895 26.656 1.00 98.25 80 ASN A C 1
ATOM 600 O O . ASN A 1 80 ? -13.137 -4.308 27.587 1.00 98.25 80 ASN A O 1
ATOM 604 N N . GLU A 1 81 ? -11.811 -2.723 26.725 1.00 98.12 81 GLU A N 1
ATOM 605 C CA . GLU A 1 81 ? -11.941 -1.806 27.861 1.00 98.12 81 GLU A CA 1
ATOM 606 C C . GLU A 1 81 ? -13.362 -1.231 27.967 1.00 98.12 81 GLU A C 1
ATOM 608 O O . GLU A 1 81 ? -13.938 -1.204 29.057 1.00 98.12 81 GLU A O 1
ATOM 613 N N . ALA A 1 82 ? -13.963 -0.842 26.838 1.00 98.00 82 ALA A N 1
ATOM 614 C CA . ALA A 1 82 ? -15.341 -0.365 26.792 1.00 98.00 82 ALA A CA 1
ATOM 615 C C . ALA A 1 82 ? -16.345 -1.460 27.191 1.00 98.00 82 ALA A C 1
ATOM 617 O O . ALA A 1 82 ? -17.244 -1.197 27.988 1.00 98.00 82 ALA A O 1
ATOM 618 N N . GLU A 1 83 ? -16.170 -2.686 26.697 1.00 98.06 83 GLU A N 1
ATOM 619 C CA . GLU A 1 83 ? -16.994 -3.847 27.057 1.00 98.06 83 GLU A CA 1
ATOM 620 C C . GLU A 1 83 ? -16.871 -4.187 28.546 1.00 98.06 83 GLU A C 1
ATOM 622 O O . GLU A 1 83 ? -17.877 -4.405 29.219 1.00 98.06 83 GLU A O 1
ATOM 627 N N . SER A 1 84 ? -15.654 -4.149 29.096 1.00 97.94 84 SER A N 1
ATOM 628 C CA . SER A 1 84 ? -15.424 -4.382 30.528 1.00 97.94 84 SER A CA 1
ATOM 629 C C . SER A 1 84 ? -16.084 -3.301 31.392 1.00 97.94 84 SER A C 1
ATOM 631 O O . SER A 1 84 ? -16.699 -3.602 32.416 1.00 97.94 84 SER A O 1
ATOM 633 N N . SER A 1 85 ? -15.995 -2.033 30.971 1.00 97.94 85 SER A N 1
ATOM 634 C CA . SER A 1 85 ? -16.661 -0.919 31.654 1.00 97.94 85 SER A CA 1
ATOM 635 C C . SER A 1 85 ? -18.184 -1.046 31.598 1.00 97.94 85 SER A C 1
ATOM 637 O O . SER A 1 85 ? -18.854 -0.808 32.605 1.00 97.94 85 SER A O 1
ATOM 639 N N . LEU A 1 86 ? -18.731 -1.448 30.449 1.00 98.00 86 LEU A N 1
ATOM 640 C CA . LEU A 1 86 ? -20.160 -1.688 30.279 1.00 98.00 86 LEU A CA 1
ATOM 641 C C . LEU A 1 86 ? -20.643 -2.799 31.214 1.00 98.00 86 LEU A C 1
ATOM 643 O O . LEU A 1 86 ? -21.567 -2.563 31.988 1.00 98.00 86 LEU A O 1
ATOM 647 N N . ALA A 1 87 ? -19.967 -3.949 31.222 1.00 98.06 87 ALA A N 1
ATOM 648 C CA . ALA A 1 87 ? -20.317 -5.074 32.087 1.00 98.06 87 ALA A CA 1
ATOM 649 C C . ALA A 1 87 ? -20.307 -4.684 33.577 1.00 98.06 87 ALA A C 1
ATOM 651 O O . ALA A 1 87 ? -21.207 -5.056 34.329 1.00 98.06 87 ALA A O 1
ATOM 652 N N . SER A 1 88 ? -19.328 -3.878 34.007 1.00 97.75 88 SER A N 1
ATOM 653 C CA . SER A 1 88 ? -19.281 -3.360 35.380 1.00 97.75 88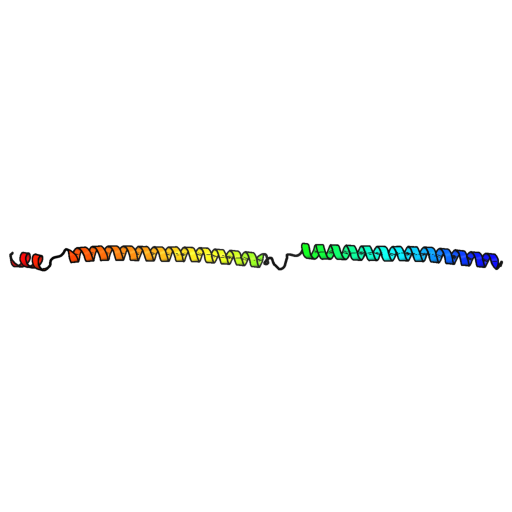 SER A CA 1
ATOM 654 C C . SER A 1 88 ? -20.491 -2.483 35.711 1.00 97.75 88 SER A C 1
ATOM 656 O O . SER A 1 88 ? -21.056 -2.609 36.796 1.00 97.75 88 SER A O 1
ATOM 658 N N . LYS A 1 89 ? -20.892 -1.593 34.796 1.00 97.88 89 LYS A N 1
ATOM 659 C CA . LYS A 1 89 ? -22.052 -0.712 34.996 1.00 97.88 89 LYS A CA 1
ATOM 660 C C . LYS A 1 89 ? -23.368 -1.479 34.972 1.00 97.88 89 LY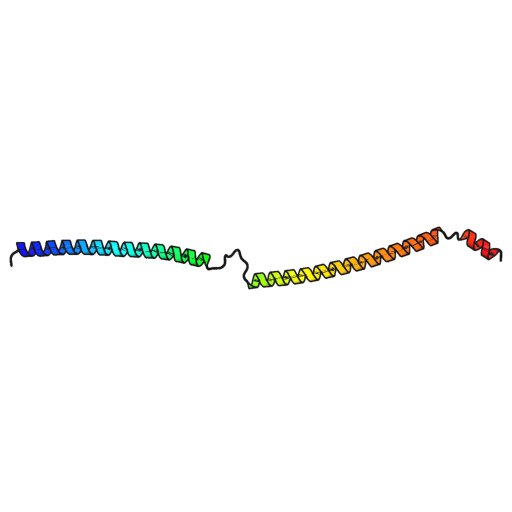S A C 1
ATOM 662 O O . LYS A 1 89 ? -24.267 -1.161 35.740 1.00 97.88 89 LYS A O 1
ATOM 667 N N . GLU A 1 90 ? -23.489 -2.483 34.110 1.00 98.00 90 GLU A N 1
ATOM 668 C CA . GLU A 1 90 ? -24.661 -3.359 34.062 1.00 98.00 90 GLU A CA 1
ATOM 669 C C . GLU A 1 90 ? -24.817 -4.152 35.364 1.00 98.00 90 GLU A C 1
ATOM 671 O O . GLU A 1 90 ? -25.922 -4.228 35.899 1.00 98.00 90 GLU A O 1
ATOM 676 N N . ALA A 1 91 ? -23.716 -4.668 35.919 1.00 97.69 91 ALA A N 1
ATOM 677 C CA . ALA A 1 91 ? -23.719 -5.349 37.211 1.00 97.69 91 ALA A CA 1
ATOM 678 C C . ALA A 1 91 ? -24.107 -4.410 38.367 1.00 97.69 91 ALA A C 1
ATOM 680 O O . ALA A 1 91 ? -24.904 -4.779 39.229 1.00 97.69 91 ALA A O 1
ATOM 681 N N . GLU A 1 92 ? -23.585 -3.180 38.377 1.00 97.56 92 GLU A N 1
ATOM 682 C CA . GLU A 1 92 ? -23.959 -2.170 39.372 1.00 97.56 92 GLU A CA 1
ATOM 683 C C . GLU A 1 92 ? -25.443 -1.793 39.269 1.00 97.56 92 GLU A C 1
ATOM 685 O O . GLU A 1 92 ? -26.137 -1.723 40.281 1.00 97.56 92 GLU A O 1
ATOM 690 N N . LEU A 1 93 ? -25.947 -1.610 38.049 1.00 97.31 93 LEU A N 1
ATOM 691 C CA . LEU A 1 93 ? -27.348 -1.296 37.794 1.00 97.31 93 LEU A CA 1
ATOM 692 C C . LEU A 1 93 ? -28.274 -2.435 38.232 1.00 97.31 93 LEU A C 1
ATOM 694 O O . LEU A 1 93 ? -29.328 -2.165 38.804 1.00 97.31 93 LEU A O 1
ATOM 698 N N . ALA A 1 94 ? -27.888 -3.692 37.997 1.00 97.69 94 ALA A N 1
ATOM 699 C CA . ALA A 1 94 ? -28.621 -4.849 38.501 1.00 97.69 94 ALA A CA 1
ATOM 700 C C . ALA A 1 94 ? -28.683 -4.839 40.037 1.00 97.69 94 ALA A C 1
ATOM 702 O O . ALA A 1 94 ? -29.771 -4.895 40.599 1.00 97.69 94 ALA A O 1
ATOM 703 N N . ARG A 1 95 ? -27.542 -4.631 40.708 1.00 97.50 95 ARG A N 1
ATOM 704 C CA . ARG A 1 95 ? -27.478 -4.539 42.175 1.00 97.50 95 ARG A CA 1
ATOM 705 C C . ARG A 1 95 ? -28.376 -3.431 42.735 1.00 97.50 95 ARG A C 1
ATOM 707 O O . ARG A 1 95 ? -29.080 -3.652 43.711 1.00 97.50 95 ARG A O 1
ATOM 714 N N . LEU A 1 96 ? -28.356 -2.246 42.121 1.00 97.00 96 LEU A N 1
ATOM 715 C CA . LEU A 1 96 ? -29.186 -1.114 42.548 1.00 97.00 96 LEU A CA 1
ATOM 716 C C . LEU A 1 96 ? -30.682 -1.371 42.330 1.00 97.00 96 LEU A C 1
ATOM 718 O O . LEU A 1 96 ? -31.498 -0.881 43.103 1.00 97.00 96 LEU A O 1
ATOM 722 N N . ARG A 1 97 ? -31.054 -2.130 41.291 1.00 97.25 97 ARG A N 1
ATOM 723 C CA . ARG A 1 97 ? -32.446 -2.555 41.086 1.00 97.25 97 ARG A CA 1
ATOM 724 C C . ARG A 1 97 ? -32.905 -3.528 42.163 1.00 97.25 97 ARG A C 1
ATOM 726 O O . ARG A 1 97 ? -34.015 -3.368 42.656 1.00 97.25 97 ARG A O 1
ATOM 733 N N . ASP A 1 98 ? -32.059 -4.483 42.534 1.00 95.94 98 ASP A N 1
ATOM 734 C CA . ASP A 1 98 ? -32.373 -5.436 43.601 1.00 95.94 98 ASP A CA 1
ATOM 735 C C . ASP A 1 98 ? -32.520 -4.718 44.955 1.00 95.94 98 ASP A C 1
ATOM 737 O O . ASP A 1 98 ? -33.463 -4.978 45.697 1.00 95.94 98 ASP A O 1
ATOM 741 N N . GLU A 1 99 ? -31.634 -3.762 45.255 1.00 94.88 99 GLU A N 1
ATOM 742 C CA . GLU A 1 99 ? -31.707 -2.935 46.469 1.00 94.88 99 GLU A CA 1
ATOM 743 C C . GLU A 1 99 ? -32.963 -2.052 46.495 1.00 94.88 99 GLU A C 1
ATOM 745 O O . GLU A 1 99 ? -33.624 -1.956 47.528 1.00 94.88 99 GLU A O 1
ATOM 750 N N . LEU A 1 100 ? -33.328 -1.449 45.358 1.00 94.62 100 LEU A N 1
ATOM 751 C CA . LEU A 1 100 ? -34.562 -0.674 45.232 1.00 94.62 100 LEU A CA 1
ATOM 752 C C . LEU A 1 100 ? -35.792 -1.547 45.505 1.00 94.62 100 LEU A C 1
ATOM 754 O O . LEU A 1 100 ? -36.653 -1.142 46.276 1.00 94.62 100 LEU A O 1
ATOM 758 N N . HIS A 1 101 ? -35.850 -2.742 44.915 1.00 93.56 101 HIS A N 1
ATOM 759 C CA . HIS A 1 101 ? -36.961 -3.670 45.120 1.00 93.56 101 HIS A CA 1
ATOM 760 C C . HIS A 1 101 ? -37.076 -4.094 46.588 1.00 93.56 101 HIS A C 1
ATOM 762 O O . HIS A 1 101 ? -38.165 -4.081 47.152 1.00 93.56 101 HIS A O 1
ATOM 768 N N . ALA A 1 102 ? -35.951 -4.419 47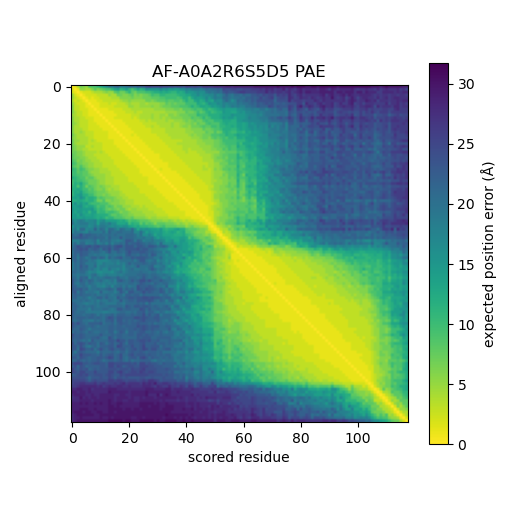.232 1.00 92.00 102 ALA A N 1
ATOM 769 C CA . ALA A 1 102 ? -35.933 -4.767 48.650 1.00 92.00 102 ALA A CA 1
ATOM 770 C C . ALA A 1 102 ? -36.421 -3.608 49.539 1.00 92.00 102 ALA A C 1
ATOM 772 O O . ALA A 1 102 ? -37.111 -3.837 50.530 1.00 92.00 102 ALA A O 1
ATOM 773 N N . LEU A 1 103 ? -36.088 -2.363 49.182 1.00 89.88 103 LEU A N 1
ATOM 774 C CA . LEU A 1 103 ? -36.555 -1.178 49.899 1.00 89.88 103 LEU A CA 1
ATOM 775 C C . LEU A 1 103 ? -38.049 -0.907 49.666 1.00 89.88 103 LEU A C 1
ATOM 777 O O . LEU A 1 103 ? -38.731 -0.480 50.589 1.00 89.88 103 LEU A O 1
ATOM 781 N N . GLU A 1 104 ? -38.556 -1.154 48.456 1.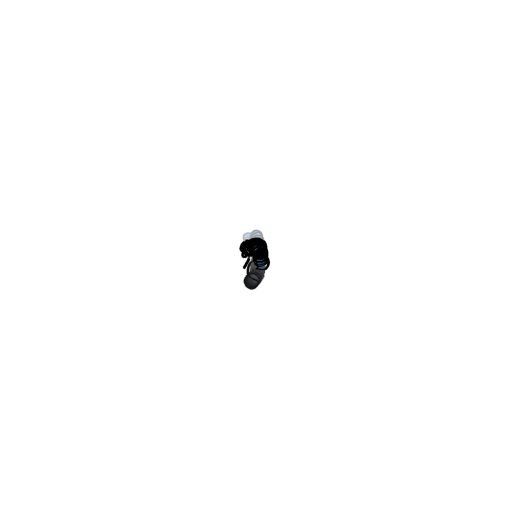00 90.50 104 GLU A N 1
ATOM 782 C CA . GLU A 1 104 ? -39.985 -1.046 48.129 1.00 90.50 104 GLU A CA 1
ATOM 783 C C . GLU A 1 104 ? -40.834 -2.104 48.853 1.00 90.50 104 GLU A C 1
ATOM 785 O O . GLU A 1 104 ? -41.990 -1.839 49.179 1.00 90.50 104 GLU A O 1
ATOM 790 N N . GLU A 1 105 ? -40.274 -3.288 49.116 1.00 88.31 105 GLU A N 1
ATOM 791 C CA . GLU A 1 105 ? -40.931 -4.359 49.877 1.00 88.31 105 GLU A CA 1
ATOM 792 C C . GLU A 1 105 ? -40.855 -4.176 51.399 1.00 88.31 105 GLU A C 1
ATOM 794 O O . GLU A 1 105 ? -41.668 -4.755 52.123 1.00 88.31 105 GLU A O 1
ATOM 799 N N . SER A 1 106 ? -39.901 -3.388 51.899 1.00 81.75 106 SER A N 1
ATOM 800 C CA . SER A 1 106 ? -39.814 -3.056 53.320 1.00 81.75 106 SER A CA 1
ATOM 801 C C . SER A 1 106 ? -40.951 -2.099 53.689 1.00 81.75 106 SER A C 1
ATOM 803 O O . SER A 1 106 ? -41.040 -0.998 53.149 1.00 81.75 106 SER A O 1
ATOM 805 N N . ASP A 1 107 ? -41.824 -2.517 54.612 1.00 74.62 107 ASP A N 1
ATOM 806 C CA . ASP A 1 107 ? -42.803 -1.650 55.276 1.00 74.62 107 ASP A CA 1
ATOM 807 C C . ASP A 1 107 ? -42.260 -1.252 56.661 1.00 74.62 107 ASP A C 1
ATOM 809 O O . ASP A 1 107 ? -42.413 -2.005 57.632 1.00 74.62 107 ASP A O 1
ATOM 813 N N . PRO A 1 108 ? -41.645 -0.062 56.796 1.00 72.00 108 PRO A N 1
ATOM 814 C CA . PRO A 1 108 ? -41.008 0.350 58.041 1.00 72.00 108 PRO A CA 1
ATOM 815 C C . PRO A 1 108 ? -42.014 0.552 59.180 1.00 72.00 108 PRO A C 1
ATOM 817 O O . PRO A 1 108 ? -41.622 0.541 60.345 1.00 72.00 108 PRO A O 1
ATOM 820 N N . ALA A 1 109 ? -43.298 0.770 58.868 1.00 68.06 109 ALA A N 1
ATOM 821 C CA . ALA A 1 109 ? -44.336 0.969 59.874 1.00 68.06 109 ALA A CA 1
ATOM 822 C C . ALA A 1 109 ? -44.750 -0.364 60.515 1.00 68.06 109 ALA A C 1
ATOM 824 O O . ALA A 1 109 ? -44.864 -0.439 61.739 1.00 68.06 109 ALA A O 1
ATOM 825 N N . ALA A 1 110 ? -44.897 -1.422 59.711 1.00 62.72 110 ALA A N 1
ATOM 826 C CA . ALA A 1 110 ? -45.185 -2.769 60.205 1.00 62.72 110 ALA A CA 1
ATOM 827 C C . ALA A 1 110 ? -44.010 -3.368 61.002 1.00 62.72 110 ALA A C 1
ATOM 829 O O . ALA A 1 110 ? -44.227 -4.044 62.008 1.00 62.72 110 ALA A O 1
ATOM 830 N N . GLU A 1 111 ? -42.764 -3.090 60.601 1.00 60.91 111 GLU A N 1
ATOM 831 C CA . GLU A 1 111 ? -41.571 -3.549 61.328 1.00 60.91 111 GLU A CA 1
ATOM 832 C C . GLU A 1 111 ? -41.407 -2.862 62.698 1.00 60.91 111 GLU A C 1
ATOM 834 O O . GLU A 1 111 ? -41.021 -3.512 63.671 1.00 60.91 111 GLU A O 1
ATOM 839 N N . HIS A 1 112 ? -41.767 -1.579 62.823 1.00 61.34 112 HIS A N 1
ATOM 840 C CA . HIS A 1 112 ? -41.684 -0.853 64.098 1.00 61.34 112 HIS A CA 1
ATOM 841 C C . HIS A 1 112 ? -42.773 -1.250 65.114 1.00 61.34 112 HIS A C 1
ATOM 843 O O . HIS A 1 112 ? -42.524 -1.197 66.321 1.00 61.34 112 HIS A O 1
ATOM 849 N N . GLU A 1 113 ? -43.971 -1.651 64.667 1.00 57.62 113 GLU A N 1
ATOM 850 C CA . GLU A 1 113 ? -45.042 -2.133 65.559 1.00 57.62 113 GLU A CA 1
ATOM 851 C C . GLU A 1 113 ? -44.710 -3.493 66.204 1.00 57.62 113 GLU A C 1
ATOM 853 O O . GLU A 1 113 ? -45.092 -3.750 67.350 1.00 57.62 113 GLU A O 1
ATOM 858 N N . LEU A 1 114 ? -43.951 -4.345 65.509 1.00 58.53 114 LEU A N 1
ATOM 859 C CA . LEU A 1 114 ? -43.453 -5.622 66.034 1.00 58.53 114 LEU A CA 1
ATOM 860 C C . LEU A 1 114 ? -42.384 -5.440 67.125 1.00 58.53 114 LEU A C 1
ATOM 862 O O . LEU A 1 114 ? -42.365 -6.210 68.081 1.00 58.53 114 LEU A O 1
ATOM 866 N N . ASP A 1 115 ? -41.541 -4.410 67.022 1.00 57.28 115 ASP A N 1
ATOM 867 C CA . ASP A 1 115 ? -40.474 -4.129 67.998 1.00 57.28 115 ASP A CA 1
ATOM 868 C C . ASP A 1 115 ? -40.991 -3.380 69.245 1.00 57.28 115 ASP A C 1
ATOM 870 O O . ASP A 1 115 ? -40.459 -3.521 70.341 1.00 57.28 115 ASP A O 1
ATOM 874 N N . ALA A 1 116 ? -42.084 -2.617 69.115 1.00 58.94 116 ALA A N 1
ATOM 875 C CA . ALA A 1 116 ? -42.730 -1.927 70.239 1.00 58.94 116 ALA A CA 1
ATOM 876 C C . ALA A 1 116 ? -43.702 -2.811 71.053 1.00 58.94 116 ALA A C 1
ATOM 878 O O . ALA A 1 116 ? -44.199 -2.372 72.094 1.00 58.94 116 ALA A O 1
ATOM 879 N N . SER A 1 117 ? -44.012 -4.022 70.575 1.00 54.28 117 SER A N 1
ATOM 880 C CA . SER A 1 117 ? -44.954 -4.962 71.206 1.00 54.28 117 SER A CA 1
ATOM 881 C C . SER A 1 117 ? -44.295 -6.196 71.848 1.00 54.28 117 SER A C 1
ATOM 883 O O . SER A 1 117 ? -45.013 -7.054 72.373 1.00 54.28 117 SER A O 1
ATOM 885 N N . ALA A 1 118 ? -42.958 -6.260 71.858 1.00 48.03 118 ALA A N 1
ATOM 886 C CA . ALA A 1 118 ? -42.138 -7.232 72.593 1.00 48.03 118 ALA A CA 1
ATOM 887 C C . ALA A 1 118 ? -41.638 -6.661 73.934 1.00 48.03 118 ALA A C 1
ATOM 889 O O . ALA A 1 118 ? -41.525 -7.457 74.897 1.00 48.03 118 ALA A O 1
#